Protein AF-W4F2J0-F1 (afdb_monomer_lite)

Structure (mmCIF, N/CA/C/O backbone):
data_AF-W4F2J0-F1
#
_entry.id   AF-W4F2J0-F1
#
loop_
_atom_site.group_PDB
_atom_site.id
_atom_site.type_symbol
_atom_site.label_atom_id
_atom_site.label_alt_id
_atom_site.label_comp_id
_atom_site.label_asym_id
_atom_site.label_entity_id
_atom_site.label_seq_id
_atom_site.pdbx_PDB_ins_code
_atom_site.Cartn_x
_atom_site.Cartn_y
_atom_site.Cartn_z
_atom_site.occupancy
_atom_site.B_iso_or_equiv
_atom_site.auth_seq_id
_atom_site.auth_comp_id
_atom_site.auth_asym_id
_atom_site.auth_atom_id
_atom_site.pdbx_PDB_model_num
ATOM 1 N N . MET A 1 1 ? 12.968 6.896 -12.879 1.00 90.31 1 MET A N 1
ATOM 2 C CA . MET A 1 1 ? 13.215 6.129 -11.639 1.00 90.31 1 MET A CA 1
ATOM 3 C C . MET A 1 1 ? 11.945 6.098 -10.809 1.00 90.31 1 MET A C 1
ATOM 5 O O . MET A 1 1 ? 11.300 7.133 -10.696 1.00 90.31 1 MET A O 1
ATOM 9 N N . PHE A 1 2 ? 11.593 4.954 -10.230 1.00 94.81 2 PHE A N 1
ATOM 10 C CA . PHE A 1 2 ? 10.474 4.825 -9.300 1.00 94.81 2 PHE A CA 1
ATOM 11 C C . PHE A 1 2 ? 10.962 5.095 -7.877 1.00 94.81 2 PHE A C 1
ATOM 13 O O . PHE A 1 2 ? 11.716 4.308 -7.305 1.00 94.81 2 PHE A O 1
ATOM 20 N N . LYS A 1 3 ? 10.566 6.241 -7.316 1.00 96.12 3 LYS A N 1
ATOM 21 C CA . LYS A 1 3 ? 11.049 6.691 -6.002 1.00 96.12 3 LYS A CA 1
ATOM 22 C C . LYS A 1 3 ? 10.297 6.025 -4.860 1.00 96.12 3 LYS A C 1
ATOM 24 O O . LYS A 1 3 ? 10.932 5.495 -3.952 1.00 96.12 3 LYS A O 1
ATOM 29 N N . THR A 1 4 ? 8.970 6.024 -4.929 1.00 97.31 4 THR A N 1
ATOM 30 C CA . THR A 1 4 ? 8.096 5.531 -3.864 1.00 97.31 4 THR A CA 1
ATOM 31 C C . THR A 1 4 ? 6.953 4.688 -4.419 1.00 97.31 4 THR A C 1
ATOM 33 O O . THR A 1 4 ? 6.579 4.792 -5.590 1.00 97.31 4 THR A O 1
ATOM 36 N N . ILE A 1 5 ? 6.405 3.836 -3.557 1.00 98.00 5 ILE A N 1
ATOM 37 C CA . ILE A 1 5 ? 5.064 3.280 -3.696 1.00 98.00 5 ILE A CA 1
ATOM 38 C C . ILE A 1 5 ? 4.137 4.200 -2.918 1.00 98.00 5 ILE A C 1
ATOM 40 O O . ILE A 1 5 ? 4.315 4.373 -1.712 1.00 98.00 5 ILE A O 1
ATOM 44 N N . ARG A 1 6 ? 3.150 4.778 -3.599 1.00 98.19 6 ARG A N 1
ATOM 45 C CA . ARG A 1 6 ? 2.080 5.533 -2.951 1.00 98.19 6 ARG A CA 1
ATOM 46 C C . ARG A 1 6 ? 0.949 4.593 -2.608 1.00 98.19 6 ARG A C 1
ATOM 48 O O . ARG A 1 6 ? 0.488 3.857 -3.477 1.00 98.19 6 ARG A O 1
ATOM 55 N N . TRP A 1 7 ? 0.484 4.662 -1.374 1.00 98.50 7 TRP A N 1
ATOM 56 C CA . TRP A 1 7 ? -0.625 3.874 -0.876 1.00 98.50 7 TRP A CA 1
ATOM 57 C C . TRP A 1 7 ? -1.748 4.788 -0.415 1.00 98.50 7 TRP A C 1
ATOM 59 O O . TRP A 1 7 ? -1.518 5.783 0.273 1.00 98.50 7 TRP A O 1
ATOM 69 N N . ARG A 1 8 ? -2.974 4.389 -0.735 1.00 98.62 8 ARG A N 1
ATOM 70 C CA . ARG A 1 8 ? -4.193 4.945 -0.157 1.00 98.62 8 ARG A CA 1
ATOM 71 C C . ARG A 1 8 ? -4.986 3.812 0.455 1.00 98.62 8 ARG A C 1
ATOM 73 O O . ARG A 1 8 ? -5.228 2.806 -0.206 1.00 98.62 8 ARG A O 1
ATOM 80 N N . MET A 1 9 ? -5.392 3.953 1.708 1.00 98.56 9 MET A N 1
ATOM 81 C CA . MET A 1 9 ? -6.061 2.884 2.445 1.00 98.56 9 MET A CA 1
ATOM 82 C C . MET A 1 9 ? -7.269 3.403 3.209 1.00 98.56 9 MET A C 1
ATOM 84 O O . MET A 1 9 ? -7.237 4.493 3.779 1.00 98.56 9 MET A O 1
ATOM 88 N N . TYR A 1 10 ? -8.312 2.580 3.283 1.00 98.38 10 TYR A N 1
ATOM 89 C CA . TYR A 1 10 ? -9.452 2.814 4.161 1.00 98.38 10 TYR A CA 1
ATOM 90 C C . TYR A 1 10 ? -9.389 1.892 5.369 1.00 98.38 10 TYR A C 1
ATOM 92 O O . TYR A 1 10 ? -9.437 0.668 5.245 1.00 98.38 10 TYR A O 1
ATOM 100 N N . ILE A 1 11 ? -9.291 2.488 6.553 1.00 98.25 11 ILE A N 1
ATOM 101 C CA . ILE A 1 11 ? -9.163 1.793 7.829 1.00 98.25 11 ILE A CA 1
ATOM 102 C C . ILE A 1 11 ? -10.503 1.834 8.560 1.00 98.25 11 ILE A C 1
ATOM 104 O O . ILE A 1 11 ? -10.970 2.903 8.942 1.00 98.25 11 ILE A O 1
ATOM 108 N N . LYS A 1 12 ? -11.102 0.673 8.829 1.00 97.44 12 LYS A N 1
ATOM 109 C CA . LYS A 1 12 ? -12.406 0.560 9.496 1.00 97.44 12 LYS A CA 1
ATOM 110 C C . LYS A 1 12 ? -12.281 0.593 11.015 1.00 97.44 12 LYS A C 1
ATOM 112 O O . LYS A 1 12 ? -12.191 -0.443 11.677 1.00 97.44 12 LYS A O 1
ATOM 117 N N . VAL A 1 13 ? -12.268 1.797 11.581 1.00 95.81 13 VAL A N 1
ATOM 118 C CA . VAL A 1 13 ? -12.135 2.055 13.021 1.00 95.81 13 VAL A CA 1
ATOM 119 C C . VAL A 1 13 ? -12.852 3.343 13.425 1.00 95.81 13 VAL A C 1
ATOM 121 O O . VAL A 1 13 ? -12.975 4.274 12.646 1.00 95.81 13 VAL A O 1
ATOM 124 N N . LYS A 1 14 ? -13.266 3.425 14.695 1.00 90.75 14 LYS A N 1
ATOM 125 C CA . LYS A 1 14 ? -14.019 4.572 15.242 1.00 90.75 14 LYS A CA 1
ATOM 126 C C . LYS A 1 14 ? -13.162 5.663 15.901 1.00 90.75 14 LYS A C 1
ATOM 128 O O . LYS A 1 14 ? -13.713 6.601 16.461 1.00 90.75 14 LYS A O 1
ATOM 133 N N . SER A 1 15 ? -11.838 5.511 15.953 1.00 95.00 15 SER A N 1
ATOM 134 C CA . SER A 1 15 ? -10.964 6.507 16.590 1.00 95.00 15 SER A CA 1
ATOM 135 C C . SER A 1 15 ? -9.564 6.514 15.988 1.00 95.00 15 SER A C 1
ATOM 137 O O . SER A 1 15 ? -9.082 5.492 15.484 1.00 95.00 15 SER A O 1
ATOM 139 N N . LYS A 1 16 ? -8.886 7.660 16.096 1.00 95.25 16 LYS A N 1
ATOM 140 C CA . LYS A 1 16 ? -7.529 7.860 15.576 1.00 95.25 16 LYS A CA 1
ATOM 141 C C . LYS A 1 16 ? -6.515 6.934 16.253 1.00 95.25 16 LYS A C 1
ATOM 143 O O . LYS A 1 16 ? -5.643 6.388 15.585 1.00 95.25 16 LYS A O 1
ATOM 148 N N . GLU A 1 17 ? -6.655 6.673 17.551 1.00 97.06 17 GLU A N 1
ATOM 149 C CA . GLU A 1 17 ? -5.774 5.763 18.300 1.00 97.06 17 GLU A CA 1
ATOM 150 C C . GLU A 1 17 ? -5.885 4.329 17.773 1.00 97.06 17 GLU A C 1
ATOM 152 O O . GLU A 1 17 ? -4.891 3.607 17.684 1.00 97.06 17 GLU A O 1
AT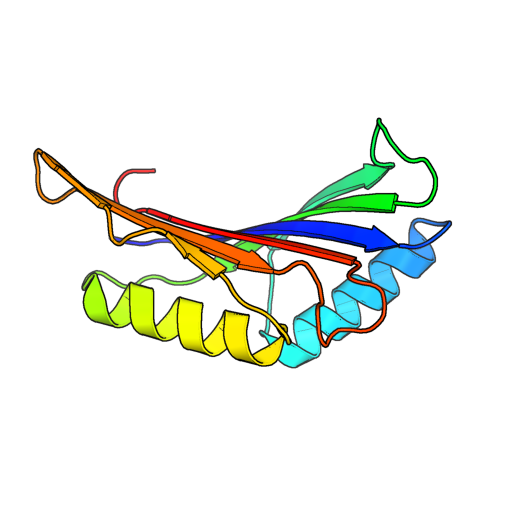OM 157 N N . LYS A 1 18 ? -7.096 3.898 17.398 1.00 97.25 18 LYS A N 1
ATOM 158 C CA . LYS A 1 18 ? -7.302 2.587 16.774 1.00 97.25 18 LYS A CA 1
ATOM 159 C C . LYS A 1 18 ? -6.727 2.548 15.360 1.00 97.25 18 LYS A C 1
ATOM 161 O O . LYS A 1 18 ? -6.119 1.538 15.015 1.00 97.25 18 LYS A O 1
ATOM 166 N N . ALA A 1 19 ? -6.843 3.629 14.587 1.00 97.88 19 ALA A N 1
ATOM 167 C CA . ALA A 1 19 ? -6.219 3.724 13.265 1.00 97.88 19 ALA A CA 1
ATOM 168 C C . ALA A 1 19 ? -4.692 3.583 13.353 1.00 97.88 19 ALA A C 1
ATOM 170 O O . ALA A 1 19 ? -4.101 2.792 12.624 1.00 97.88 19 ALA A O 1
ATOM 171 N N . GLN A 1 20 ? -4.062 4.236 14.334 1.00 97.75 20 GLN A N 1
ATOM 172 C CA . GLN A 1 20 ? -2.625 4.104 14.598 1.00 97.75 20 GLN A CA 1
ATOM 173 C C . GLN A 1 20 ? -2.203 2.662 14.925 1.00 97.75 20 GLN A C 1
ATOM 175 O O . GLN A 1 20 ? -1.146 2.206 14.493 1.00 97.75 20 GLN A O 1
ATOM 180 N N . LYS A 1 21 ? -3.043 1.891 15.632 1.00 98.06 21 LYS A N 1
ATOM 181 C CA . LYS A 1 21 ? -2.780 0.458 15.858 1.00 98.06 21 LYS A CA 1
ATOM 182 C C . LYS A 1 21 ? -2.823 -0.354 14.563 1.00 98.06 21 LYS A C 1
ATOM 184 O O . LYS A 1 21 ? -2.037 -1.286 14.430 1.00 98.06 21 LYS A O 1
ATOM 189 N N . VAL A 1 22 ? -3.714 -0.018 13.629 1.00 98.25 22 VAL A N 1
ATOM 190 C CA . VAL A 1 22 ? -3.762 -0.666 12.307 1.00 98.25 22 VAL A CA 1
ATOM 191 C C . VAL A 1 22 ? -2.523 -0.301 11.490 1.00 98.25 22 VAL A C 1
ATOM 193 O O . VAL A 1 22 ? -1.882 -1.198 10.959 1.00 98.25 22 VAL A O 1
ATOM 196 N N . ILE A 1 23 ? -2.110 0.971 11.492 1.00 98.31 23 ILE A N 1
ATOM 197 C CA . ILE A 1 23 ? -0.864 1.425 10.848 1.00 98.31 23 ILE A CA 1
ATOM 198 C C . ILE A 1 23 ? 0.348 0.664 11.392 1.00 98.31 23 ILE A C 1
ATOM 200 O O . ILE A 1 23 ? 1.207 0.234 10.629 1.00 98.31 23 ILE A O 1
ATOM 204 N N . LYS A 1 24 ? 0.411 0.439 12.709 1.00 97.94 24 LYS A N 1
ATOM 205 C CA . LYS A 1 24 ? 1.490 -0.353 13.308 1.00 97.94 24 LYS A CA 1
ATOM 206 C C . LYS A 1 24 ? 1.517 -1.793 12.784 1.00 97.94 24 LYS A C 1
ATOM 208 O O . LYS A 1 24 ? 2.604 -2.306 12.561 1.00 97.94 24 LYS A O 1
ATOM 213 N N . ARG A 1 25 ? 0.358 -2.433 12.586 1.00 97.56 25 ARG A N 1
ATOM 214 C CA . ARG A 1 25 ? 0.283 -3.784 11.994 1.00 97.56 25 ARG A CA 1
ATOM 215 C C . ARG A 1 25 ? 0.705 -3.773 10.534 1.00 97.56 25 ARG A C 1
ATOM 217 O O . ARG A 1 25 ? 1.510 -4.597 10.142 1.00 97.56 25 ARG A O 1
ATOM 224 N N . LEU A 1 26 ? 0.232 -2.798 9.761 1.00 97.94 26 LEU A N 1
ATOM 225 C CA . LEU A 1 26 ? 0.654 -2.617 8.373 1.00 97.94 26 LEU A CA 1
ATOM 226 C C . LEU A 1 26 ? 2.183 -2.531 8.261 1.00 97.94 26 LEU A C 1
ATOM 228 O O . LEU A 1 26 ? 2.776 -3.244 7.459 1.00 97.94 26 LEU A O 1
ATOM 232 N N . LYS A 1 27 ? 2.827 -1.735 9.127 1.00 97.56 27 LYS A N 1
ATOM 233 C CA . LYS A 1 27 ? 4.293 -1.630 9.180 1.00 97.56 27 LYS A CA 1
ATOM 234 C C . LYS A 1 27 ? 5.004 -2.953 9.481 1.00 97.56 27 LYS A C 1
ATOM 236 O O . LYS A 1 27 ? 6.147 -3.134 9.083 1.00 97.56 27 LYS A O 1
ATOM 241 N N . GLN A 1 28 ? 4.357 -3.870 10.201 1.00 96.75 28 GLN A N 1
ATOM 242 C CA . GLN A 1 28 ? 4.923 -5.195 10.474 1.00 96.75 28 GLN A CA 1
ATOM 243 C C . GLN A 1 28 ? 4.912 -6.093 9.233 1.00 96.75 28 GLN A C 1
ATOM 245 O O . GLN A 1 28 ? 5.788 -6.942 9.118 1.00 96.75 28 GLN A O 1
ATOM 250 N N . GLU A 1 29 ? 3.967 -5.887 8.312 1.00 96.31 29 GLU A N 1
ATOM 251 C CA . GLU A 1 29 ? 3.834 -6.701 7.099 1.00 96.31 29 GLU A CA 1
ATOM 252 C C . GLU A 1 29 ? 4.718 -6.195 5.953 1.00 96.31 29 GLU A C 1
ATOM 254 O O . GLU A 1 29 ? 5.444 -6.979 5.345 1.00 96.31 29 GLU A O 1
ATOM 259 N N . ILE A 1 30 ? 4.685 -4.885 5.669 1.00 95.69 30 ILE A N 1
ATOM 260 C CA . ILE A 1 30 ? 5.360 -4.294 4.493 1.00 95.69 30 ILE A CA 1
ATOM 261 C C . ILE A 1 30 ? 6.599 -3.457 4.834 1.00 95.69 30 ILE A C 1
ATOM 263 O O . ILE A 1 30 ? 7.233 -2.903 3.938 1.00 95.69 30 ILE A O 1
ATOM 267 N N . GLY A 1 31 ? 6.962 -3.371 6.115 1.00 95.12 31 GLY A N 1
ATOM 268 C CA . GLY A 1 31 ? 8.078 -2.557 6.590 1.00 95.12 31 GLY A CA 1
ATOM 269 C C . GLY A 1 31 ? 7.706 -1.094 6.834 1.00 95.12 31 GLY A C 1
ATOM 270 O O . GLY A 1 31 ? 6.538 -0.732 6.994 1.00 95.12 31 GLY A O 1
ATOM 271 N N . ASP A 1 32 ? 8.723 -0.239 6.920 1.00 94.81 32 ASP A N 1
ATOM 272 C CA . ASP A 1 32 ? 8.510 1.168 7.241 1.00 94.81 32 ASP A CA 1
ATOM 273 C C . ASP A 1 32 ? 7.723 1.906 6.153 1.00 94.81 32 ASP A C 1
ATOM 275 O O . ASP A 1 32 ? 7.961 1.769 4.953 1.00 94.81 32 ASP A O 1
ATOM 279 N N . ILE A 1 33 ? 6.789 2.735 6.621 1.00 97.38 33 ILE A N 1
ATOM 280 C CA . ILE A 1 33 ? 6.006 3.654 5.796 1.00 97.38 33 ILE A CA 1
ATOM 281 C C . ILE A 1 33 ? 6.078 5.061 6.385 1.00 97.38 33 ILE A C 1
ATOM 283 O O . ILE A 1 33 ? 6.072 5.237 7.616 1.00 97.38 33 ILE A O 1
ATOM 287 N N . GLU A 1 34 ? 6.075 6.050 5.501 1.00 98.00 34 GLU A N 1
ATOM 288 C CA . GLU A 1 34 ? 5.874 7.457 5.821 1.00 98.00 34 GLU A CA 1
ATOM 289 C C . GLU A 1 34 ? 4.381 7.780 5.728 1.00 98.00 34 GLU A C 1
ATOM 291 O O . GLU A 1 34 ? 3.753 7.578 4.693 1.00 98.00 34 GLU A O 1
ATOM 296 N N . VAL A 1 35 ? 3.782 8.243 6.826 1.00 98.25 35 VAL A N 1
ATOM 297 C CA . VAL A 1 35 ? 2.369 8.644 6.833 1.00 98.25 35 VAL A CA 1
ATOM 298 C C . VAL A 1 35 ? 2.275 10.075 6.320 1.00 98.25 35 VAL A C 1
ATOM 300 O O . VAL A 1 35 ? 2.731 10.992 6.998 1.00 98.25 35 VAL A O 1
ATOM 303 N N . VAL A 1 36 ? 1.645 10.255 5.160 1.00 98.25 36 VAL A N 1
ATOM 304 C CA . VAL A 1 36 ? 1.401 11.568 4.547 1.00 98.25 36 VAL A CA 1
ATOM 305 C C . VAL A 1 36 ? 0.152 12.204 5.151 1.00 98.25 36 VAL A C 1
ATOM 307 O O . VAL A 1 36 ? 0.159 13.377 5.521 1.00 98.25 36 VAL A O 1
ATOM 310 N N . SER A 1 37 ? -0.926 11.429 5.295 1.00 98.25 37 SER A N 1
ATOM 311 C CA . SER A 1 37 ? -2.193 11.909 5.848 1.00 98.25 37 SER A CA 1
ATOM 312 C C . SER A 1 37 ? -2.912 10.800 6.626 1.00 98.25 37 SER A C 1
ATOM 314 O O . SER A 1 37 ? -2.803 9.619 6.306 1.00 98.25 37 SER A O 1
ATOM 316 N N . LEU A 1 38 ? -3.643 11.172 7.680 1.00 98.25 38 LEU A N 1
ATOM 317 C CA . LEU A 1 38 ? -4.582 10.279 8.362 1.00 98.25 38 LEU A CA 1
ATOM 318 C C . LEU A 1 38 ? -5.773 11.089 8.870 1.00 98.25 38 LEU A C 1
ATOM 320 O O . LEU A 1 38 ? -5.651 11.831 9.852 1.00 98.25 38 LEU A O 1
ATOM 324 N N . GLN A 1 39 ? -6.926 10.906 8.238 1.00 97.50 39 GLN A N 1
ATOM 325 C CA . GLN A 1 39 ? -8.133 11.691 8.498 1.00 97.50 39 GLN A CA 1
ATOM 326 C C . GLN A 1 39 ? -9.397 10.824 8.455 1.00 97.50 39 GLN A C 1
ATOM 328 O O . GLN A 1 39 ? -9.384 9.770 7.823 1.00 97.50 39 GLN A O 1
ATOM 333 N N . PRO A 1 40 ? -10.495 11.218 9.123 1.00 97.31 40 PRO A N 1
ATOM 334 C CA . PRO A 1 40 ? -11.789 10.571 8.923 1.00 97.31 40 PRO A CA 1
ATOM 335 C C . PRO A 1 40 ? -12.196 10.621 7.447 1.00 97.31 40 PRO A C 1
ATOM 337 O O . PRO A 1 40 ? -12.005 11.641 6.783 1.00 97.31 40 PRO A O 1
ATOM 340 N N . TYR A 1 41 ? -12.757 9.533 6.928 1.00 96.56 41 TYR A N 1
ATOM 341 C CA . TYR A 1 41 ? -13.204 9.487 5.544 1.00 96.56 41 TYR A CA 1
ATOM 342 C C . TYR A 1 41 ? -14.537 10.218 5.386 1.00 96.56 41 TYR A C 1
ATOM 344 O O . TYR A 1 41 ? -15.507 9.955 6.092 1.00 96.56 41 TYR A O 1
ATOM 352 N N . TRP A 1 42 ? -14.602 11.133 4.424 1.00 95.00 42 TRP A N 1
ATOM 353 C CA . TRP A 1 42 ? -15.724 12.063 4.299 1.00 95.00 42 TRP A CA 1
ATOM 354 C C . TRP A 1 42 ? -17.068 11.408 3.939 1.00 95.00 42 TRP A C 1
ATOM 356 O O . TRP A 1 42 ? -18.109 11.986 4.239 1.00 95.00 42 TRP A O 1
ATOM 366 N N . LYS A 1 43 ? -17.070 10.232 3.288 1.00 95.31 43 LYS A N 1
ATOM 367 C CA . LYS A 1 43 ? -18.316 9.523 2.924 1.00 95.31 43 LYS A CA 1
ATOM 368 C C . LYS A 1 43 ? -18.817 8.563 3.999 1.00 95.31 43 LYS A C 1
ATOM 370 O O . LYS A 1 43 ? -19.999 8.239 3.996 1.00 95.31 43 LYS A O 1
ATOM 375 N N . ASP A 1 44 ? -17.928 8.058 4.849 1.00 94.94 44 ASP A N 1
ATOM 376 C CA . ASP A 1 44 ? -18.242 7.026 5.837 1.00 94.94 44 ASP A CA 1
ATOM 377 C C . ASP A 1 44 ? -17.440 7.298 7.111 1.00 94.94 44 ASP A C 1
ATOM 379 O O . ASP A 1 44 ? -16.235 7.060 7.177 1.00 94.94 44 ASP A O 1
ATOM 383 N N . GLU A 1 45 ? -18.139 7.780 8.136 1.00 92.00 45 GLU A N 1
ATOM 384 C CA . GLU A 1 45 ? -17.576 8.121 9.446 1.00 92.00 45 GLU A CA 1
ATOM 385 C C . GLU A 1 45 ? -16.979 6.921 10.200 1.00 92.00 45 GLU A C 1
ATOM 387 O O . GLU A 1 45 ? -16.264 7.091 11.189 1.00 92.00 45 GLU A O 1
ATOM 392 N N . THR A 1 46 ? -17.256 5.693 9.753 1.00 94.38 46 THR A N 1
ATOM 393 C CA . THR A 1 46 ? -16.667 4.476 10.321 1.00 94.38 46 THR A CA 1
ATOM 394 C C . THR A 1 46 ? -15.294 4.147 9.734 1.00 94.38 46 THR A C 1
ATOM 396 O O . THR A 1 46 ? -14.645 3.197 10.193 1.00 94.38 46 THR A O 1
ATOM 399 N N . LEU A 1 47 ? -14.848 4.924 8.742 1.00 97.44 47 LEU A N 1
ATOM 400 C CA . LEU A 1 47 ? -13.577 4.764 8.056 1.00 97.44 47 LEU A CA 1
ATOM 401 C C . LEU A 1 47 ? -12.642 5.949 8.326 1.00 97.44 47 LEU A C 1
ATOM 403 O O . LEU A 1 47 ? -13.044 7.108 8.404 1.00 97.44 47 LEU A O 1
ATOM 407 N N . PHE A 1 48 ? -11.354 5.643 8.406 1.00 98.38 48 PHE A N 1
ATOM 408 C CA . PHE A 1 48 ? -10.271 6.605 8.254 1.00 98.38 48 PHE A CA 1
ATOM 409 C C . PHE A 1 48 ? -9.619 6.404 6.893 1.00 98.38 48 PHE A C 1
ATOM 411 O O . PHE A 1 48 ? -9.391 5.274 6.471 1.00 98.38 48 PHE A O 1
ATOM 418 N N . GLU A 1 49 ? -9.287 7.499 6.233 1.00 98.38 49 GLU A N 1
ATOM 419 C CA . GLU A 1 49 ? -8.441 7.523 5.055 1.00 98.38 49 GLU A CA 1
ATOM 420 C C . GLU A 1 49 ? -6.990 7.748 5.480 1.00 98.38 49 GLU A C 1
ATOM 422 O O . GLU A 1 49 ? -6.684 8.685 6.223 1.00 98.38 49 GLU A O 1
ATOM 427 N N . LEU A 1 50 ? -6.123 6.843 5.038 1.00 98.62 50 LEU A N 1
ATOM 428 C CA . LEU A 1 50 ? -4.680 6.897 5.211 1.00 98.62 50 LEU A CA 1
ATOM 429 C C . LEU A 1 50 ? -4.037 7.064 3.838 1.00 98.62 50 LEU A C 1
ATOM 431 O O . LEU A 1 50 ? -4.183 6.176 2.998 1.00 98.62 50 LEU A O 1
ATOM 435 N N . ASP A 1 51 ? -3.269 8.135 3.666 1.00 98.69 51 ASP A N 1
ATOM 436 C CA . ASP A 1 51 ? -2.294 8.248 2.584 1.00 98.69 51 ASP A CA 1
ATOM 437 C C . ASP A 1 51 ? -0.896 8.036 3.165 1.00 98.69 51 ASP A C 1
ATOM 439 O O . ASP A 1 51 ? -0.511 8.669 4.157 1.00 98.69 51 ASP A O 1
ATOM 443 N N . CYS A 1 52 ? -0.127 7.130 2.574 1.00 98.50 52 CYS A N 1
ATOM 444 C CA . CYS A 1 52 ? 1.232 6.836 3.012 1.00 98.50 52 CYS A CA 1
ATOM 445 C C . CYS A 1 52 ? 2.127 6.408 1.852 1.00 98.50 52 CYS A C 1
ATOM 447 O O . CYS A 1 52 ? 1.657 6.045 0.775 1.00 98.50 52 CYS A O 1
ATOM 449 N N . GLU A 1 53 ? 3.435 6.453 2.079 1.00 98.12 53 GLU A N 1
ATOM 450 C CA . GLU A 1 53 ? 4.434 6.094 1.080 1.00 98.12 53 GLU A CA 1
ATOM 451 C C . GLU A 1 53 ? 5.440 5.079 1.629 1.00 98.12 53 GLU A C 1
ATOM 453 O O . GLU A 1 53 ? 5.793 5.092 2.811 1.00 98.12 53 GLU A O 1
ATOM 458 N N . THR A 1 54 ? 5.914 4.201 0.747 1.00 97.69 54 THR A N 1
ATOM 459 C CA . THR A 1 54 ? 7.052 3.307 0.993 1.00 97.69 54 THR A CA 1
ATOM 460 C C . THR A 1 54 ? 8.155 3.643 0.003 1.00 97.69 54 THR A C 1
ATOM 462 O O . THR A 1 54 ? 7.901 3.756 -1.196 1.00 97.69 54 THR A O 1
ATOM 465 N N . THR A 1 55 ? 9.388 3.776 0.479 1.00 96.62 55 THR A N 1
ATOM 466 C CA . THR A 1 55 ? 10.556 3.976 -0.386 1.00 96.62 55 THR A CA 1
ATOM 467 C C . THR A 1 55 ? 10.763 2.767 -1.298 1.00 96.62 55 THR A C 1
ATOM 469 O O . THR A 1 55 ? 10.779 1.635 -0.824 1.00 96.62 55 THR A O 1
ATOM 472 N N . LEU A 1 56 ? 10.951 3.011 -2.597 1.00 95.19 56 LEU A N 1
ATOM 473 C CA . LEU A 1 56 ? 11.208 1.973 -3.598 1.00 95.19 56 LEU A CA 1
ATOM 474 C C . LEU A 1 56 ? 12.616 2.108 -4.184 1.00 95.19 56 LEU A C 1
ATOM 476 O O . LEU A 1 56 ? 13.407 1.181 -4.094 1.00 95.19 56 LEU A O 1
ATOM 480 N N . MET A 1 57 ? 12.952 3.283 -4.718 1.00 95.25 57 MET A N 1
ATOM 481 C CA . MET A 1 57 ? 14.274 3.624 -5.265 1.00 95.25 57 MET A CA 1
ATOM 482 C C . MET A 1 57 ? 14.829 2.614 -6.289 1.00 95.25 57 MET A C 1
ATOM 484 O O . MET A 1 57 ? 15.992 2.223 -6.222 1.00 95.25 57 MET A O 1
ATOM 488 N N . ILE A 1 58 ? 14.003 2.220 -7.262 1.00 95.81 58 ILE A N 1
ATOM 489 C CA . ILE A 1 58 ? 14.373 1.282 -8.337 1.00 95.81 58 ILE A CA 1
ATOM 490 C C . ILE A 1 58 ? 14.255 1.985 -9.694 1.00 95.81 58 ILE A C 1
ATOM 492 O O . ILE A 1 58 ? 13.314 2.744 -9.938 1.00 95.81 58 ILE A O 1
ATOM 496 N N . GLU A 1 59 ? 15.215 1.760 -10.590 1.00 94.12 59 GLU A N 1
ATOM 497 C CA . GLU A 1 59 ? 15.183 2.334 -11.939 1.00 94.12 59 GLU A CA 1
ATOM 498 C C . GLU A 1 59 ? 14.438 1.445 -12.931 1.00 94.12 59 GLU A C 1
ATOM 500 O O . GLU A 1 59 ? 13.662 1.964 -13.738 1.00 94.12 59 GLU A O 1
ATOM 505 N N . GLU A 1 60 ? 14.648 0.129 -12.854 1.00 94.81 60 GLU A N 1
ATOM 506 C CA . GLU A 1 60 ? 14.119 -0.834 -13.814 1.00 94.81 60 GLU A CA 1
ATOM 507 C C . GLU A 1 60 ? 12.623 -1.119 -13.577 1.00 94.81 60 GLU A C 1
ATOM 509 O O . GLU A 1 60 ? 12.261 -1.625 -12.507 1.00 94.81 60 GLU A O 1
ATOM 514 N N . PRO A 1 61 ? 11.740 -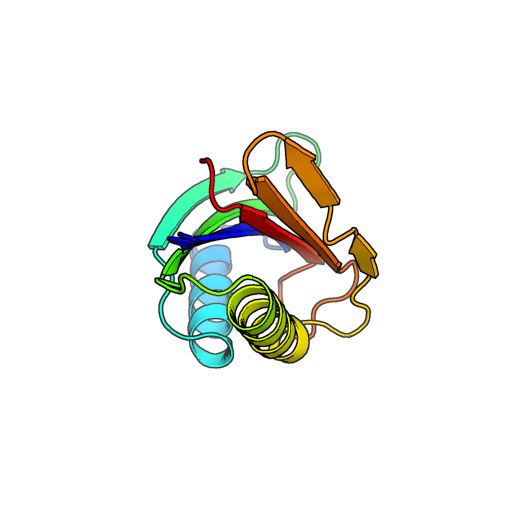0.855 -14.564 1.00 93.31 61 PRO A N 1
ATOM 515 C CA . PRO A 1 61 ? 10.297 -1.037 -14.414 1.00 93.31 61 PRO A CA 1
ATOM 516 C C . PRO A 1 61 ? 9.874 -2.429 -13.950 1.00 93.31 61 PRO A C 1
ATOM 518 O O . PRO A 1 61 ? 9.012 -2.549 -13.084 1.00 93.31 61 PRO A O 1
ATOM 521 N N . GLU A 1 62 ? 10.489 -3.483 -14.478 1.00 94.69 62 GLU A N 1
ATOM 522 C CA . GLU A 1 62 ? 10.153 -4.869 -14.156 1.00 94.69 62 GLU A CA 1
ATOM 523 C C . GLU A 1 62 ? 10.435 -5.177 -12.683 1.00 94.69 62 GLU A C 1
ATOM 525 O O . GLU A 1 62 ? 9.613 -5.793 -12.004 1.00 94.69 62 GLU A O 1
ATOM 530 N N . LYS A 1 63 ? 11.572 -4.692 -12.167 1.00 96.69 63 LYS A N 1
ATOM 531 C CA . LYS A 1 63 ? 11.935 -4.839 -10.753 1.00 96.69 63 LYS A CA 1
ATOM 532 C C . LYS A 1 63 ? 11.011 -4.015 -9.859 1.00 96.69 63 LYS A C 1
ATOM 534 O O . LYS A 1 63 ? 10.589 -4.507 -8.817 1.00 96.69 63 LYS A O 1
ATOM 539 N N . SER A 1 64 ? 10.661 -2.795 -10.271 1.00 96.06 64 SER A N 1
ATOM 540 C CA . SER A 1 64 ? 9.715 -1.948 -9.537 1.00 96.06 64 SER A CA 1
ATOM 541 C C . SER A 1 64 ? 8.328 -2.582 -9.438 1.00 96.06 64 SER A C 1
ATOM 543 O O . SER A 1 64 ? 7.748 -2.606 -8.354 1.00 96.06 64 SER A O 1
ATOM 545 N N . VAL A 1 65 ? 7.815 -3.130 -10.546 1.00 96.69 65 VAL A N 1
ATOM 546 C CA . VAL A 1 65 ? 6.530 -3.844 -10.591 1.00 96.69 65 VAL A CA 1
ATOM 547 C C . VAL A 1 65 ? 6.580 -5.103 -9.728 1.00 96.69 65 VAL A C 1
ATOM 549 O O . VAL A 1 65 ? 5.668 -5.339 -8.938 1.00 96.69 65 VAL A O 1
ATOM 552 N N . PHE A 1 66 ? 7.648 -5.896 -9.831 1.00 97.12 66 PHE A N 1
ATOM 553 C CA . PHE A 1 66 ? 7.809 -7.091 -9.006 1.00 97.12 66 PHE A CA 1
ATOM 554 C C . PHE A 1 66 ? 7.807 -6.759 -7.510 1.00 97.12 66 PHE A C 1
ATOM 556 O O . PHE A 1 66 ? 7.107 -7.411 -6.739 1.00 97.12 66 PHE A O 1
ATOM 563 N N . GLU A 1 67 ? 8.544 -5.729 -7.095 1.00 97.25 67 GLU A N 1
ATOM 564 C CA . GLU A 1 67 ? 8.661 -5.372 -5.682 1.00 97.25 67 GLU A CA 1
ATOM 565 C C . GLU A 1 67 ? 7.336 -4.860 -5.098 1.00 97.25 67 GLU A C 1
ATOM 567 O O . GLU A 1 67 ? 6.936 -5.283 -4.012 1.00 97.25 67 GLU A O 1
ATOM 572 N N . VAL A 1 68 ? 6.592 -4.023 -5.832 1.00 97.38 68 VAL A N 1
ATOM 573 C CA . VAL A 1 68 ? 5.269 -3.580 -5.359 1.00 97.38 68 VAL A CA 1
ATOM 574 C C . VAL A 1 68 ? 4.254 -4.725 -5.334 1.00 97.38 68 VAL A C 1
ATOM 576 O O . VAL A 1 68 ? 3.442 -4.796 -4.411 1.00 97.38 68 VAL A O 1
ATOM 579 N N . LEU A 1 69 ? 4.317 -5.668 -6.282 1.00 97.75 69 LEU A N 1
ATOM 580 C CA . LEU A 1 69 ? 3.508 -6.891 -6.243 1.00 97.75 69 LEU A CA 1
ATOM 581 C C . LEU A 1 69 ? 3.862 -7.756 -5.032 1.00 97.75 69 LEU A C 1
ATOM 583 O O . LEU A 1 69 ? 2.968 -8.229 -4.337 1.00 97.75 69 LEU A O 1
ATOM 587 N N . ARG A 1 70 ? 5.154 -7.920 -4.735 1.00 97.31 70 ARG A N 1
ATOM 588 C CA . ARG A 1 70 ? 5.630 -8.678 -3.574 1.00 97.31 70 ARG A CA 1
ATOM 589 C C . ARG A 1 70 ? 5.077 -8.100 -2.271 1.00 97.31 70 ARG A C 1
ATOM 591 O O . ARG A 1 70 ? 4.540 -8.858 -1.469 1.00 97.31 70 ARG A O 1
ATOM 598 N N . LEU A 1 71 ? 5.179 -6.783 -2.078 1.0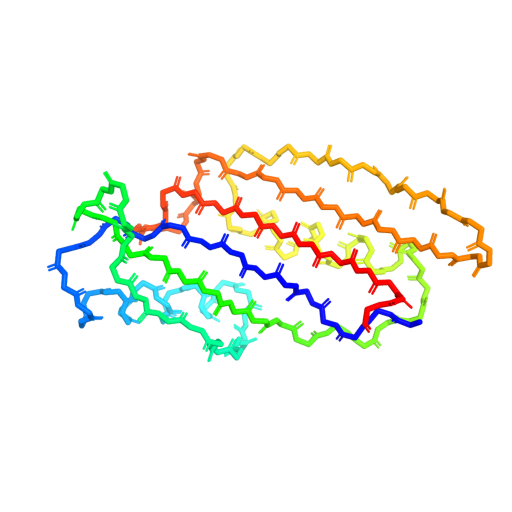0 97.44 71 LEU A N 1
ATOM 599 C CA . LEU A 1 71 ? 4.687 -6.098 -0.877 1.00 97.44 71 LEU A CA 1
ATOM 600 C C . LEU A 1 71 ? 3.155 -6.104 -0.792 1.00 97.44 71 LEU A C 1
ATOM 602 O O . LEU A 1 71 ? 2.589 -6.445 0.243 1.00 97.44 71 LEU A O 1
ATOM 606 N N . SER A 1 72 ? 2.460 -5.773 -1.882 1.00 97.25 72 SER A N 1
ATOM 607 C CA . SER A 1 72 ? 0.990 -5.762 -1.896 1.00 97.25 72 SER A CA 1
ATOM 608 C C . SER A 1 72 ? 0.391 -7.152 -1.671 1.00 97.25 72 SER A C 1
ATOM 610 O O . SER A 1 72 ? -0.630 -7.268 -0.991 1.00 97.25 72 SER A O 1
ATOM 612 N N . ASN A 1 73 ? 1.040 -8.215 -2.152 1.00 96.69 73 ASN A N 1
ATOM 613 C CA . ASN A 1 73 ? 0.614 -9.595 -1.921 1.00 96.69 73 ASN A CA 1
ATOM 614 C C . ASN A 1 73 ? 0.755 -10.041 -0.453 1.00 96.69 73 ASN A C 1
ATOM 616 O O . ASN A 1 73 ? 0.056 -10.953 -0.030 1.00 96.69 73 ASN A O 1
ATOM 620 N N . GLN A 1 74 ? 1.607 -9.397 0.356 1.00 96.44 74 GLN A N 1
ATOM 621 C CA . GLN A 1 74 ? 1.671 -9.674 1.802 1.00 96.44 74 GLN A CA 1
ATOM 622 C C . GLN A 1 74 ? 0.409 -9.193 2.534 1.00 96.44 74 GLN A C 1
ATOM 624 O O . GLN A 1 74 ? 0.021 -9.764 3.552 1.00 96.44 74 GLN A O 1
ATOM 629 N N . ILE A 1 75 ? -0.254 -8.161 2.003 1.00 97.12 75 ILE A N 1
ATOM 630 C CA . ILE A 1 75 ? -1.372 -7.476 2.665 1.00 97.12 75 ILE A CA 1
ATOM 631 C C . ILE A 1 75 ? -2.723 -7.636 1.952 1.00 97.12 75 ILE A C 1
ATOM 633 O O . ILE A 1 75 ? -3.714 -7.050 2.396 1.00 97.12 75 ILE A O 1
ATOM 637 N N . SER A 1 76 ? -2.801 -8.408 0.864 1.00 96.94 76 SER A N 1
ATOM 638 C CA . SER A 1 76 ? -4.028 -8.626 0.081 1.00 96.94 76 SER A CA 1
ATOM 639 C C . SER A 1 76 ? -4.517 -10.068 0.134 1.00 96.94 76 SER A C 1
ATOM 641 O O . SER A 1 76 ? -3.727 -11.002 0.201 1.00 96.94 76 SER A O 1
ATOM 643 N N . ASN A 1 77 ? -5.839 -10.238 0.056 1.00 94.56 77 ASN A N 1
ATOM 644 C CA . ASN A 1 77 ? -6.466 -11.516 -0.284 1.00 94.56 77 ASN A CA 1
ATOM 645 C C . ASN A 1 77 ? -6.965 -11.535 -1.742 1.00 94.56 77 ASN A C 1
ATOM 647 O O . ASN A 1 77 ? -7.075 -12.607 -2.330 1.00 94.56 77 ASN A O 1
ATOM 651 N N . ASP A 1 78 ? -7.293 -10.370 -2.319 1.00 93.62 78 ASP A N 1
ATOM 652 C CA . ASP A 1 78 ? -7.874 -10.219 -3.661 1.00 93.62 78 ASP A CA 1
ATOM 653 C C . ASP A 1 78 ? -7.308 -8.996 -4.411 1.00 93.62 78 ASP A C 1
ATOM 655 O O . ASP A 1 78 ? -7.951 -7.958 -4.579 1.00 93.62 78 ASP A O 1
ATOM 659 N N . LEU A 1 79 ? -6.064 -9.104 -4.875 1.00 97.12 79 LEU A N 1
ATOM 660 C CA . LEU A 1 79 ? -5.425 -8.007 -5.595 1.00 97.12 79 LEU A CA 1
ATOM 661 C C . LEU A 1 79 ? -5.833 -7.968 -7.077 1.00 97.12 79 LEU A C 1
ATOM 663 O O . LEU A 1 79 ? -5.574 -8.906 -7.830 1.00 97.12 79 LEU A O 1
ATOM 667 N N . TYR A 1 80 ? -6.386 -6.837 -7.511 1.00 97.56 80 TYR A N 1
ATOM 668 C CA . TYR A 1 80 ? -6.634 -6.510 -8.915 1.00 97.56 80 TYR A CA 1
ATOM 669 C C . TYR A 1 80 ? -5.624 -5.466 -9.372 1.00 97.56 80 TYR A C 1
ATOM 671 O O . TYR A 1 80 ? -5.462 -4.440 -8.716 1.00 97.56 80 TYR A O 1
ATOM 679 N N . VAL A 1 81 ? -4.949 -5.703 -10.494 1.00 97.25 81 VAL A N 1
ATOM 680 C CA . VAL A 1 81 ? -3.883 -4.821 -10.990 1.00 97.25 81 VAL A CA 1
ATOM 681 C C . VAL A 1 81 ? -4.226 -4.219 -12.343 1.00 97.25 81 VAL A C 1
ATOM 683 O O . VAL A 1 81 ? -4.87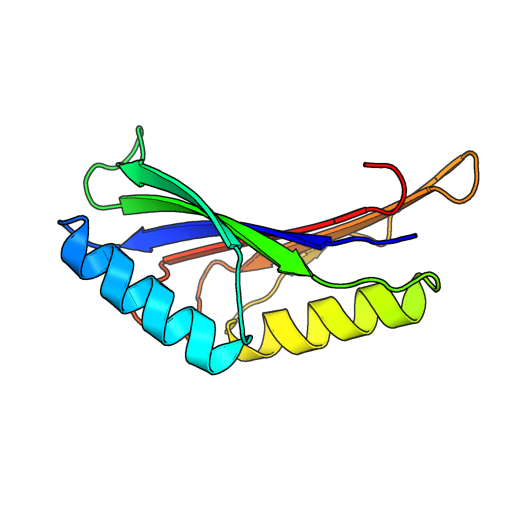6 -4.859 -13.170 1.00 97.25 81 VAL A O 1
ATOM 686 N N . THR A 1 82 ? -3.738 -3.004 -12.574 1.00 95.25 82 THR A N 1
ATOM 687 C CA . THR A 1 82 ? -3.861 -2.283 -13.839 1.00 95.25 82 THR A CA 1
ATOM 688 C C . THR A 1 82 ? -2.477 -1.844 -14.308 1.00 95.25 82 THR A C 1
ATOM 690 O O . THR A 1 82 ? -1.741 -1.154 -13.598 1.00 95.25 82 THR A O 1
ATOM 693 N N . GLY A 1 83 ? -2.139 -2.219 -15.541 1.00 90.69 83 GLY A N 1
ATOM 694 C CA . GLY A 1 83 ? -0.861 -1.908 -16.172 1.00 90.69 83 GLY A CA 1
ATOM 695 C C . GLY A 1 83 ? 0.126 -3.087 -16.183 1.00 90.69 83 GLY A C 1
ATOM 696 O O . GLY A 1 83 ? -0.284 -4.230 -15.979 1.00 90.69 83 GLY A O 1
ATOM 697 N N . PRO A 1 84 ? 1.423 -2.825 -16.430 1.00 90.75 84 PRO A N 1
ATOM 698 C CA . PRO A 1 84 ? 2.023 -1.498 -16.582 1.00 90.75 84 PRO A CA 1
ATOM 699 C C . PRO A 1 84 ? 1.491 -0.750 -17.812 1.00 90.75 84 PRO A C 1
ATOM 701 O O . PRO A 1 84 ? 1.333 -1.325 -18.885 1.00 90.75 84 PRO A O 1
ATOM 704 N N . ILE A 1 85 ? 1.207 0.541 -17.648 1.00 93.50 85 ILE A N 1
ATOM 705 C CA . ILE A 1 85 ? 0.852 1.446 -18.744 1.00 93.50 85 ILE A CA 1
ATOM 706 C C . ILE A 1 85 ? 2.124 2.178 -19.163 1.00 93.50 85 ILE A C 1
ATOM 708 O O . ILE A 1 85 ? 2.752 2.859 -18.348 1.00 93.50 85 ILE A O 1
ATOM 712 N N . LEU A 1 86 ? 2.496 2.014 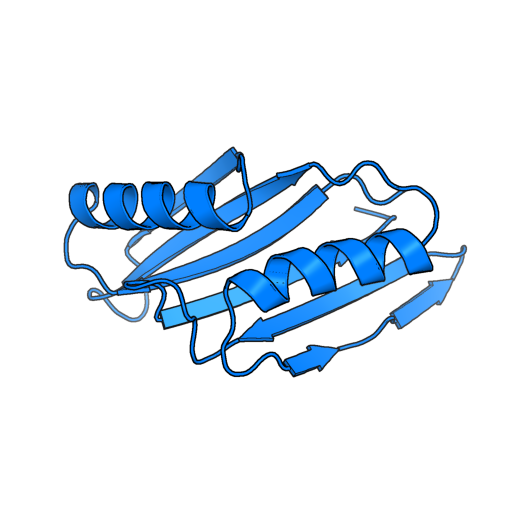-20.431 1.00 93.25 86 LEU A N 1
ATOM 713 C CA . LEU A 1 86 ? 3.617 2.699 -21.064 1.00 93.25 86 LEU A CA 1
ATOM 714 C C . LEU A 1 86 ? 3.115 3.980 -21.732 1.00 93.25 86 LEU A C 1
ATOM 716 O O . LEU A 1 86 ? 2.196 3.948 -22.549 1.00 93.25 86 LEU A O 1
ATOM 720 N N . TYR A 1 87 ? 3.749 5.093 -21.398 1.00 91.19 87 TYR A N 1
ATOM 721 C CA . TYR A 1 87 ? 3.552 6.390 -22.030 1.00 91.19 87 TYR A CA 1
ATOM 722 C C . TYR A 1 87 ? 4.815 6.789 -22.807 1.00 91.19 87 TYR A C 1
ATOM 724 O O . TYR A 1 87 ? 5.865 6.145 -22.717 1.00 91.19 87 TYR A O 1
ATOM 732 N N . GLU A 1 88 ? 4.729 7.891 -23.552 1.00 89.88 88 GLU A N 1
ATOM 733 C CA . GLU A 1 88 ? 5.882 8.492 -24.228 1.00 89.88 88 GLU A CA 1
ATOM 734 C C . GLU A 1 88 ? 7.041 8.773 -23.254 1.00 89.88 88 GLU A C 1
ATOM 736 O O . GLU A 1 88 ? 6.838 9.006 -22.060 1.00 89.88 88 GLU A O 1
ATOM 741 N N . ASN A 1 89 ? 8.271 8.803 -23.775 1.00 90.00 89 ASN A N 1
ATOM 742 C CA . ASN A 1 89 ? 9.494 9.059 -23.002 1.00 90.00 89 ASN A CA 1
ATOM 743 C C . ASN A 1 89 ? 9.779 8.017 -21.902 1.00 90.00 89 ASN A C 1
ATOM 745 O O . ASN A 1 89 ? 10.271 8.371 -20.831 1.00 90.00 89 ASN A O 1
ATOM 749 N N . ASN A 1 90 ? 9.473 6.737 -22.155 1.00 88.12 90 ASN A N 1
ATOM 750 C CA . ASN A 1 90 ? 9.696 5.621 -21.219 1.00 88.12 90 ASN A CA 1
ATOM 751 C C . ASN A 1 90 ? 9.036 5.832 -19.847 1.00 88.12 90 ASN A C 1
ATOM 753 O O . ASN A 1 90 ? 9.517 5.359 -18.811 1.00 88.12 90 ASN A O 1
ATOM 757 N N . ARG A 1 91 ? 7.928 6.571 -19.835 1.00 93.62 91 ARG A N 1
ATOM 758 C CA . ARG A 1 91 ? 7.133 6.813 -18.640 1.00 93.62 91 ARG A CA 1
ATOM 759 C C . ARG A 1 91 ? 6.260 5.599 -18.371 1.00 93.62 91 ARG A C 1
ATOM 761 O O . ARG A 1 91 ? 5.561 5.131 -19.264 1.00 93.62 91 ARG A O 1
ATOM 768 N N . VAL A 1 92 ? 6.304 5.087 -17.150 1.00 95.44 92 VAL A N 1
ATOM 769 C CA . VAL A 1 92 ? 5.591 3.866 -16.767 1.00 95.44 92 VAL A CA 1
ATOM 770 C C . VAL A 1 92 ? 4.801 4.115 -15.495 1.00 95.44 92 VAL A C 1
ATOM 772 O O . VAL A 1 92 ? 5.333 4.674 -14.535 1.00 95.44 92 VAL A O 1
ATOM 775 N N . GLN A 1 93 ? 3.543 3.682 -15.501 1.00 96.62 93 GLN A N 1
ATOM 776 C CA . GLN A 1 93 ? 2.671 3.634 -14.331 1.00 96.62 93 GLN A CA 1
ATOM 777 C C . GLN A 1 93 ? 2.185 2.207 -14.109 1.00 96.62 93 GLN A C 1
ATOM 779 O O . GLN A 1 93 ? 1.845 1.501 -15.058 1.00 96.62 93 GLN A O 1
ATOM 784 N N . PHE A 1 94 ? 2.104 1.807 -12.848 1.00 97.69 94 PHE A N 1
ATOM 785 C CA . PHE A 1 94 ? 1.490 0.554 -12.442 1.00 97.69 94 PHE A CA 1
ATOM 786 C C . PHE A 1 94 ? 0.733 0.757 -11.135 1.00 97.69 94 PHE A C 1
ATOM 788 O O . PHE A 1 94 ? 1.197 1.470 -10.241 1.00 97.69 94 PHE A O 1
ATOM 795 N N . GLU A 1 95 ? -0.445 0.158 -11.032 1.00 98.06 95 GLU A N 1
ATOM 796 C CA . GLU A 1 95 ? -1.310 0.317 -9.871 1.00 98.06 95 GLU A CA 1
ATOM 797 C C . GLU A 1 95 ? -2.114 -0.943 -9.584 1.00 98.06 95 GLU A C 1
ATOM 799 O O . GLU A 1 95 ? -2.276 -1.818 -10.436 1.00 98.06 95 GLU A O 1
ATOM 804 N N . GLY A 1 96 ? -2.629 -1.024 -8.366 1.00 98.12 96 GLY A N 1
ATOM 805 C CA . GLY A 1 96 ? -3.471 -2.127 -7.947 1.00 98.12 96 GLY A CA 1
ATOM 806 C C . GLY A 1 96 ? -4.432 -1.714 -6.853 1.00 98.12 96 GLY A C 1
ATOM 807 O O . GLY A 1 96 ? -4.195 -0.754 -6.124 1.00 98.12 96 GLY A O 1
ATOM 808 N N . VAL A 1 97 ? -5.536 -2.443 -6.766 1.00 98.44 97 VAL A N 1
ATOM 809 C CA . VAL A 1 97 ? -6.618 -2.245 -5.809 1.00 98.44 97 VAL A CA 1
ATOM 810 C C . VAL A 1 97 ? -6.937 -3.579 -5.148 1.00 98.44 97 VAL A C 1
ATOM 812 O O . VAL A 1 97 ? -7.020 -4.609 -5.811 1.00 98.44 97 VAL A O 1
ATOM 815 N N . CYS A 1 98 ? -7.157 -3.548 -3.841 1.00 98.19 98 CYS A N 1
ATOM 816 C CA . CYS A 1 98 ? -7.562 -4.691 -3.037 1.00 98.19 98 CYS A CA 1
ATOM 817 C C . CYS A 1 98 ? -8.802 -4.310 -2.227 1.00 98.19 98 CYS A C 1
ATOM 819 O O . CYS A 1 98 ? -8.800 -3.290 -1.532 1.00 98.19 98 CYS A O 1
ATOM 821 N N . SER A 1 99 ? -9.847 -5.138 -2.291 1.00 96.06 99 SER A N 1
ATOM 822 C CA . SER A 1 99 ? -11.111 -4.909 -1.566 1.00 96.06 99 SER A CA 1
ATOM 823 C C . SER A 1 99 ? -11.255 -5.786 -0.318 1.00 96.06 99 SER A C 1
ATOM 825 O O . SER A 1 99 ? -12.177 -5.600 0.473 1.00 96.06 99 SER A O 1
ATOM 827 N N . SER A 1 100 ? -10.329 -6.724 -0.120 1.00 94.31 100 SER A N 1
ATOM 828 C CA . SER A 1 100 ? -10.232 -7.619 1.025 1.00 94.31 100 SER A CA 1
ATOM 829 C C . SER A 1 100 ? -8.769 -7.749 1.454 1.00 94.31 100 SER A C 1
ATOM 831 O O . SER A 1 100 ? -8.022 -8.603 0.976 1.00 94.31 100 SER A O 1
ATOM 833 N N . SER A 1 101 ? -8.327 -6.882 2.367 1.00 96.50 101 SER A N 1
ATOM 834 C CA . SER A 1 101 ? -6.966 -6.947 2.915 1.00 96.50 101 SER A CA 1
ATOM 835 C C . SER A 1 101 ? -6.823 -8.074 3.945 1.00 96.50 101 SER A C 1
ATOM 837 O O . SER A 1 101 ? -7.742 -8.345 4.720 1.00 96.50 101 SER A O 1
ATOM 839 N N . SER A 1 102 ? -5.647 -8.704 3.996 1.00 96.38 102 SER A N 1
ATOM 840 C CA . SER A 1 102 ? -5.276 -9.643 5.065 1.00 96.38 102 SER A CA 1
ATOM 841 C C . SER A 1 102 ? -4.953 -8.925 6.388 1.00 96.38 102 SER A C 1
ATOM 843 O O . SER A 1 102 ? -4.992 -9.535 7.459 1.00 96.38 102 SER A O 1
ATOM 845 N N . VAL A 1 103 ? -4.694 -7.611 6.356 1.00 96.94 103 VAL A N 1
ATOM 846 C CA . VAL A 1 103 ? -4.382 -6.806 7.543 1.00 96.94 103 VAL A CA 1
ATOM 847 C C . VAL A 1 103 ? -5.664 -6.399 8.262 1.00 96.94 103 VAL A C 1
ATOM 849 O O . VAL A 1 103 ? -6.449 -5.572 7.793 1.00 96.94 103 VAL A O 1
ATOM 852 N N . VAL A 1 104 ? -5.850 -6.919 9.477 1.00 96.44 104 VAL A N 1
ATOM 853 C CA . VAL A 1 104 ? -7.033 -6.628 10.298 1.00 96.44 104 VAL A CA 1
ATOM 854 C C . VAL A 1 104 ? -7.194 -5.125 10.545 1.00 96.44 104 VAL A C 1
ATOM 856 O O . VAL A 1 104 ? -6.407 -4.495 11.265 1.00 96.44 104 VAL A O 1
ATOM 859 N N . GLY A 1 105 ? -8.297 -4.589 10.023 1.00 96.44 105 GLY A N 1
ATOM 860 C CA . GLY A 1 105 ? -8.687 -3.186 10.135 1.00 96.44 105 GLY A CA 1
ATOM 861 C C . GLY A 1 105 ? -8.534 -2.402 8.834 1.00 96.44 105 GLY A C 1
ATOM 862 O O . GLY A 1 105 ? -9.111 -1.323 8.751 1.00 96.44 105 GLY A O 1
ATOM 863 N N . ILE A 1 106 ? -7.836 -2.930 7.826 1.00 97.81 106 ILE A N 1
ATOM 864 C CA . ILE A 1 106 ? -7.812 -2.359 6.476 1.00 97.81 106 ILE A CA 1
ATOM 865 C C . ILE A 1 106 ? -8.987 -2.944 5.696 1.00 97.81 106 ILE A C 1
ATOM 867 O O . ILE A 1 106 ? -9.099 -4.153 5.520 1.00 97.81 106 ILE A O 1
ATOM 871 N N . HIS A 1 107 ? -9.900 -2.080 5.273 1.00 96.31 107 HIS A N 1
ATOM 872 C CA . HIS A 1 107 ? -11.071 -2.469 4.497 1.00 96.31 107 HIS A CA 1
ATOM 873 C C . HIS A 1 107 ? -10.775 -2.504 2.999 1.00 96.31 107 HIS A C 1
ATOM 875 O O . HIS A 1 107 ? -11.311 -3.342 2.289 1.00 96.31 107 HIS A O 1
ATOM 881 N N . TRP A 1 108 ? -9.931 -1.588 2.536 1.00 97.75 108 TRP A N 1
ATOM 882 C CA . TRP A 1 108 ? -9.611 -1.401 1.130 1.00 97.75 108 TRP A CA 1
ATOM 883 C C . TRP A 1 108 ? -8.251 -0.724 1.021 1.00 97.75 108 TRP A C 1
ATOM 885 O O . TRP A 1 108 ? -7.917 0.111 1.871 1.00 97.75 108 TRP A O 1
ATOM 895 N N . PHE A 1 109 ? -7.488 -1.042 -0.020 1.00 98.44 109 PHE A N 1
ATOM 896 C CA . PHE A 1 109 ? -6.329 -0.238 -0.383 1.00 98.44 109 PHE A CA 1
ATOM 897 C C . PHE A 1 109 ? -6.129 -0.144 -1.890 1.00 98.44 109 PHE A C 1
ATOM 899 O O . PHE A 1 109 ? -6.527 -1.019 -2.657 1.00 98.44 109 PHE A O 1
ATOM 906 N N . HIS A 1 110 ? -5.436 0.914 -2.282 1.00 98.62 110 HIS A N 1
ATOM 907 C CA . HIS A 1 110 ? -4.862 1.125 -3.598 1.00 98.62 110 HIS A CA 1
ATOM 908 C C . HIS A 1 110 ? -3.378 1.420 -3.447 1.00 98.62 110 HIS A C 1
ATOM 910 O O . HIS A 1 110 ? -2.968 2.087 -2.494 1.00 98.62 110 HIS A O 1
ATOM 916 N N . PHE A 1 111 ? -2.584 0.922 -4.387 1.00 98.19 111 PHE A N 1
ATOM 917 C CA . PHE A 1 111 ? -1.205 1.346 -4.556 1.00 98.19 111 PHE A CA 1
ATOM 918 C C . PHE A 1 111 ? -0.979 1.894 -5.953 1.00 98.19 111 PHE A C 1
ATOM 920 O O . PHE A 1 111 ? -1.620 1.467 -6.914 1.00 98.19 111 PHE A O 1
ATOM 927 N N . ARG A 1 112 ? 0.007 2.780 -6.076 1.00 98.00 112 ARG A N 1
ATOM 928 C CA . ARG A 1 112 ? 0.495 3.292 -7.354 1.00 98.00 112 ARG A CA 1
ATOM 929 C C . ARG A 1 112 ? 2.004 3.484 -7.311 1.00 98.00 112 ARG A C 1
ATOM 931 O O . ARG A 1 112 ? 2.537 4.053 -6.360 1.00 98.00 112 ARG A O 1
ATOM 938 N N . ILE A 1 113 ? 2.669 3.058 -8.379 1.00 97.69 113 ILE A N 1
ATOM 939 C CA . ILE A 1 113 ? 4.052 3.414 -8.696 1.00 97.69 113 ILE A CA 1
ATOM 940 C C . ILE A 1 113 ? 4.087 4.115 -10.054 1.00 97.69 113 ILE A C 1
ATOM 942 O O . ILE A 1 113 ? 3.377 3.736 -10.988 1.00 97.69 113 ILE A O 1
ATOM 946 N N . ALA A 1 114 ? 4.922 5.140 -10.165 1.00 97.06 114 ALA A N 1
ATOM 947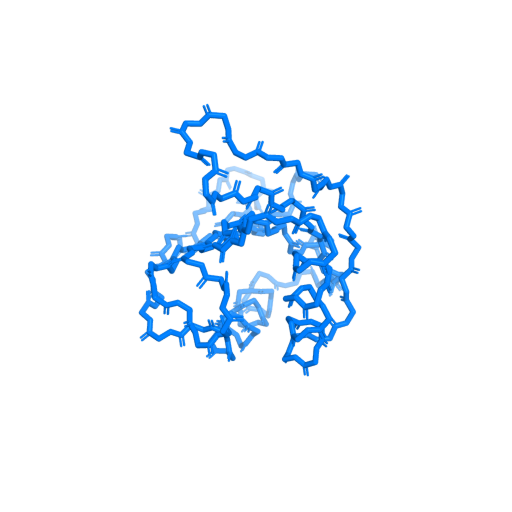 C CA . ALA A 1 114 ? 5.202 5.826 -11.417 1.00 97.06 114 ALA A CA 1
ATOM 948 C C . ALA A 1 114 ? 6.652 6.321 -11.422 1.00 97.06 114 ALA A C 1
ATOM 950 O O . ALA A 1 114 ? 7.220 6.607 -10.367 1.00 97.06 114 ALA A O 1
ATOM 951 N N . ASN A 1 115 ? 7.262 6.415 -12.604 1.00 95.06 115 ASN A N 1
ATOM 952 C CA . ASN A 1 115 ? 8.647 6.878 -12.751 1.00 95.06 115 ASN A CA 1
ATOM 953 C C . ASN A 1 115 ? 8.773 8.341 -13.219 1.00 95.06 115 ASN A C 1
ATOM 955 O O . ASN A 1 115 ? 9.874 8.765 -13.584 1.00 95.06 115 ASN A O 1
ATOM 959 N N . PHE A 1 116 ? 7.659 9.078 -13.229 1.00 91.00 116 PHE A N 1
ATOM 960 C CA . PHE A 1 116 ? 7.522 10.436 -13.769 1.00 91.00 116 PHE A CA 1
ATOM 961 C C . PHE A 1 116 ? 6.795 11.413 -12.831 1.00 91.00 116 PHE A C 1
ATOM 963 O O . PHE A 1 116 ? 6.456 12.516 -13.261 1.00 91.00 116 PHE A O 1
ATOM 970 N N . ASP A 1 117 ? 6.577 10.997 -11.582 1.00 70.25 117 ASP A N 1
ATOM 971 C CA . ASP A 1 117 ? 5.943 11.782 -10.518 1.00 70.25 117 ASP A CA 1
ATOM 972 C C . ASP A 1 117 ? 6.974 12.450 -9.584 1.00 70.25 117 ASP A C 1
ATOM 974 O O . ASP A 1 117 ? 8.106 11.923 -9.416 1.00 70.25 117 ASP A O 1
#

Foldseek 3Di:
DWFKKKKKFKFQAQDPVVVVVLVVQLCVQQNDKAWPDWAQDPVDNRIIITIIIDTDPDDDPVSSVVSVCVSQVSWAPDKDKDDQDADPPRKTKIKIKGQHTPRPRTRIMMIMIIPPD

Secondary structure (DSSP, 8-state):
-EEEEEEEEEEE-SSHHHHHHHHHHHHHHH---EEEEEEE-TT-TTEEEEEEEEEEEE--HHHHHHHHHHHHHHHBSSEEEEEEEEETTTEEEEEEEESSBSSTTEEEEEEEEES--

Sequence (117 aa):
MFKTIRWRMYIKVKSKEKAQKVIKRLKQEIGDIEVVSLQPYWKDETLFELDCETTLMIEEPEKSVFEVLRLSNQISNDLYVTGPILYENNRVQFEGVCSSSSVVGIHWFHFRIANFD

pLDDT: mean 96.06, std 3.29, range [70.25, 98.69]

Radius of gyration: 14.24 Å; chains: 1; bounding box: 34×24×42 Å

Organism: NCBI:txid1227360